Protein AF-A0A6P0IZ03-F1 (afdb_monomer_lite)

Radius of gyration: 14.72 Å; chains: 1; bounding box: 39×24×40 Å

Structure (mmCIF, N/CA/C/O backbone):
data_AF-A0A6P0IZ03-F1
#
_entry.id   AF-A0A6P0IZ03-F1
#
loop_
_atom_site.group_PDB
_atom_site.id
_atom_site.type_symbol
_atom_site.label_atom_id
_atom_site.label_alt_id
_atom_site.label_comp_id
_atom_site.label_asym_id
_atom_site.label_entity_id
_atom_site.label_seq_id
_atom_site.pdbx_PDB_ins_code
_atom_site.Cartn_x
_atom_site.Cartn_y
_atom_site.Cartn_z
_atom_site.occupancy
_atom_site.B_iso_or_equiv
_atom_site.auth_seq_id
_atom_site.auth_comp_id
_atom_site.auth_asym_id
_atom_site.auth_atom_id
_atom_site.pdbx_PDB_model_num
ATOM 1 N N . MET A 1 1 ? 12.833 -6.905 -19.269 1.00 42.34 1 MET A N 1
ATOM 2 C CA . MET A 1 1 ? 11.415 -6.517 -19.118 1.00 42.34 1 MET A CA 1
ATOM 3 C C . MET A 1 1 ? 10.763 -7.482 -18.146 1.00 42.34 1 MET A C 1
ATOM 5 O O . MET A 1 1 ? 10.505 -8.616 -18.518 1.00 42.34 1 MET A O 1
ATOM 9 N N . ALA A 1 2 ? 10.595 -7.060 -16.898 1.00 41.91 2 ALA A N 1
ATOM 10 C CA . ALA A 1 2 ? 9.866 -7.790 -15.863 1.00 41.91 2 ALA A CA 1
ATOM 11 C C . ALA A 1 2 ? 9.380 -6.748 -14.846 1.00 41.91 2 ALA A C 1
ATOM 13 O O . ALA A 1 2 ? 9.868 -6.689 -13.725 1.00 41.91 2 ALA A O 1
ATOM 14 N N . HIS A 1 3 ? 8.527 -5.826 -15.294 1.00 48.28 3 HIS A N 1
ATOM 15 C CA . HIS A 1 3 ? 7.893 -4.870 -14.394 1.00 48.28 3 HIS A CA 1
ATOM 16 C C . HIS A 1 3 ? 6.507 -5.395 -14.084 1.00 48.28 3 HIS A C 1
ATOM 18 O O . HIS A 1 3 ? 5.760 -5.796 -14.968 1.00 48.28 3 HIS A O 1
ATOM 24 N N . THR A 1 4 ? 6.259 -5.538 -12.797 1.00 53.75 4 THR A N 1
ATOM 25 C CA . THR A 1 4 ? 5.143 -6.283 -12.261 1.00 53.75 4 THR A CA 1
ATOM 26 C C . THR A 1 4 ? 3.903 -5.399 -12.248 1.00 53.75 4 THR A C 1
ATOM 28 O O . THR A 1 4 ? 3.915 -4.316 -11.664 1.00 53.75 4 THR A O 1
ATOM 31 N N . PHE A 1 5 ? 2.833 -5.905 -12.852 1.00 60.19 5 PHE A N 1
ATOM 32 C CA . PHE A 1 5 ? 1.564 -5.234 -13.136 1.00 60.19 5 PHE A CA 1
ATOM 33 C C . PHE A 1 5 ? 1.029 -4.290 -12.049 1.00 60.19 5 PHE A C 1
ATOM 35 O O . PHE A 1 5 ? 0.579 -3.191 -12.339 1.00 60.19 5 PHE A O 1
ATOM 42 N N . LEU A 1 6 ? 1.118 -4.658 -10.770 1.00 60.84 6 LEU A N 1
ATOM 43 C CA . LEU A 1 6 ? 0.544 -3.856 -9.683 1.00 60.84 6 LEU A CA 1
ATOM 44 C C . LEU A 1 6 ? 1.370 -2.617 -9.283 1.00 60.84 6 LEU A C 1
ATOM 46 O O . LEU A 1 6 ? 0.833 -1.729 -8.622 1.00 60.84 6 LEU A O 1
ATOM 50 N N . LEU A 1 7 ? 2.649 -2.547 -9.664 1.00 73.38 7 LEU A N 1
ATOM 51 C CA . LEU A 1 7 ? 3.443 -1.317 -9.590 1.00 73.38 7 LEU A CA 1
ATOM 52 C C . LEU A 1 7 ? 3.608 -0.677 -10.970 1.00 73.38 7 LEU A C 1
ATOM 54 O O . LEU A 1 7 ? 4.376 0.267 -11.092 1.00 73.38 7 LEU A O 1
ATOM 58 N N . GLU A 1 8 ? 2.928 -1.132 -12.022 1.00 79.69 8 GLU A N 1
ATOM 59 C CA . GLU A 1 8 ? 3.002 -0.443 -13.311 1.00 79.69 8 GLU A CA 1
ATOM 60 C C . GLU A 1 8 ? 2.392 0.957 -13.220 1.00 79.69 8 GLU A C 1
ATOM 62 O O . GLU A 1 8 ? 1.426 1.203 -12.487 1.00 79.69 8 GLU A O 1
ATOM 67 N N . ALA A 1 9 ? 2.975 1.882 -13.985 1.00 86.50 9 ALA A N 1
ATOM 68 C CA . ALA A 1 9 ? 2.437 3.225 -14.118 1.00 86.50 9 ALA A CA 1
ATOM 69 C C . ALA A 1 9 ? 0.986 3.150 -14.610 1.00 86.50 9 ALA A C 1
ATOM 71 O O . ALA A 1 9 ? 0.710 2.552 -15.649 1.00 86.50 9 ALA A O 1
ATOM 72 N N . GLY A 1 10 ? 0.061 3.774 -13.886 1.00 89.69 10 GLY A N 1
ATOM 73 C CA . GLY A 1 10 ? -1.349 3.720 -14.248 1.00 89.69 10 GLY A CA 1
ATOM 74 C C . GLY A 1 10 ? -2.299 3.962 -13.087 1.00 89.69 10 GLY A C 1
ATOM 75 O O . GLY A 1 10 ? -1.892 4.256 -11.962 1.00 89.69 10 GLY A O 1
ATOM 76 N N . CYS A 1 11 ? -3.588 3.836 -13.394 1.00 89.94 11 CYS A N 1
ATOM 77 C CA . CYS A 1 11 ? -4.685 3.989 -12.449 1.00 89.94 11 CYS A CA 1
ATOM 78 C C . CYS A 1 11 ? -5.415 2.659 -12.278 1.00 89.94 11 CYS A C 1
ATOM 80 O O . CYS A 1 11 ? -5.922 2.075 -13.234 1.00 89.94 11 CYS A O 1
ATOM 82 N N . TRP A 1 12 ? -5.537 2.231 -11.032 1.00 88.25 12 TRP A N 1
ATOM 83 C CA . TRP A 1 12 ? -6.075 0.941 -10.638 1.00 88.25 12 TRP A CA 1
ATOM 84 C C . TRP A 1 12 ? -7.300 1.136 -9.755 1.00 88.25 12 TRP A C 1
ATOM 86 O O . TRP A 1 12 ? -7.323 2.017 -8.895 1.00 88.25 12 TRP A O 1
ATOM 96 N N . ARG A 1 13 ? -8.323 0.296 -9.930 1.00 91.00 13 ARG A N 1
ATOM 97 C CA . ARG A 1 13 ? -9.512 0.279 -9.066 1.00 91.00 13 ARG A CA 1
ATOM 98 C C . ARG A 1 13 ? -9.332 -0.764 -7.968 1.00 91.00 13 ARG A C 1
ATOM 100 O O . ARG A 1 13 ? -8.942 -1.892 -8.240 1.00 91.00 13 ARG A O 1
ATOM 107 N N . LEU A 1 14 ? -9.666 -0.395 -6.736 1.00 89.31 14 LEU A N 1
ATOM 108 C CA . LEU A 1 14 ? -9.613 -1.269 -5.566 1.00 89.31 14 LEU A CA 1
ATOM 109 C C . LEU A 1 14 ? -11.031 -1.581 -5.084 1.00 89.31 14 LEU A C 1
ATOM 111 O O . LEU A 1 14 ? -11.886 -0.696 -4.982 1.00 89.31 14 LEU A O 1
ATOM 115 N N . ARG A 1 15 ? -11.287 -2.853 -4.779 1.00 89.88 15 ARG A N 1
ATOM 116 C CA . ARG A 1 15 ? -12.538 -3.334 -4.183 1.00 89.88 15 ARG A CA 1
ATOM 117 C C . ARG A 1 15 ? -12.211 -4.436 -3.190 1.00 89.88 15 ARG A C 1
ATOM 119 O O . ARG A 1 15 ? -11.424 -5.321 -3.509 1.00 89.88 15 ARG A O 1
ATOM 126 N N . GLY A 1 16 ? -12.842 -4.410 -2.026 1.00 88.81 16 GLY A N 1
ATOM 127 C CA . GLY A 1 16 ? -12.646 -5.453 -1.032 1.00 88.81 16 GLY A CA 1
ATOM 128 C C . GLY A 1 16 ? -13.437 -5.201 0.237 1.00 88.81 16 GLY A C 1
ATOM 129 O O . GLY A 1 16 ? -14.406 -4.440 0.244 1.00 88.81 16 GLY A O 1
ATOM 130 N N . ASN A 1 17 ? -12.988 -5.841 1.311 1.00 90.38 17 ASN A N 1
ATOM 131 C CA . ASN A 1 17 ? -13.521 -5.648 2.648 1.00 90.38 17 ASN A CA 1
ATOM 132 C C . ASN A 1 17 ? -12.383 -5.281 3.599 1.00 90.38 17 ASN A C 1
ATOM 134 O O . ASN A 1 17 ? -11.304 -5.866 3.547 1.00 90.38 17 ASN A O 1
ATOM 138 N N . TRP A 1 18 ? -12.650 -4.322 4.472 1.00 88.75 18 TRP A N 1
ATOM 139 C CA . TRP A 1 18 ? -11.831 -3.980 5.617 1.00 88.75 18 TRP A CA 1
ATOM 140 C C . TRP A 1 18 ? -12.253 -4.840 6.806 1.00 88.75 18 TRP A C 1
ATOM 142 O O . TRP A 1 18 ? -13.424 -4.829 7.189 1.00 88.75 18 TRP A O 1
ATOM 152 N N . LEU A 1 19 ? -11.310 -5.580 7.386 1.00 87.94 19 LEU A N 1
ATOM 153 C CA . LEU A 1 19 ? -11.559 -6.421 8.551 1.00 87.94 19 LEU A CA 1
ATOM 154 C C . LEU A 1 19 ? -11.239 -5.660 9.838 1.00 87.94 19 LEU A C 1
ATOM 156 O O . LEU A 1 19 ? -10.117 -5.210 10.061 1.00 87.94 19 LEU A O 1
ATOM 160 N N . GLU A 1 20 ? -12.239 -5.537 10.697 1.00 87.31 20 GLU A N 1
ATOM 161 C CA . GLU A 1 20 ? -12.110 -4.966 12.031 1.00 87.31 20 GLU A CA 1
ATOM 162 C C . GLU A 1 20 ? -11.560 -5.959 13.052 1.00 87.31 20 GLU A C 1
ATOM 164 O O . GLU A 1 20 ? -11.690 -7.174 12.908 1.00 87.31 20 GLU A O 1
ATOM 169 N N . ARG A 1 21 ? -11.038 -5.436 14.170 1.00 83.81 21 ARG A N 1
ATOM 170 C CA . ARG A 1 21 ? -10.555 -6.272 15.287 1.00 83.81 21 ARG A CA 1
ATOM 171 C C . ARG A 1 21 ? -11.642 -7.161 15.893 1.00 83.81 21 ARG A C 1
ATOM 173 O O . ARG A 1 21 ? -11.333 -8.225 16.409 1.00 83.81 21 ARG A O 1
ATOM 180 N N . ASN A 1 22 ? -12.898 -6.727 15.835 1.00 88.38 22 ASN A N 1
ATOM 181 C CA . ASN A 1 22 ? -14.053 -7.488 16.312 1.00 88.38 22 ASN A CA 1
ATOM 182 C C . ASN A 1 22 ? -14.607 -8.476 15.265 1.00 88.38 22 ASN A C 1
ATOM 184 O O . ASN A 1 22 ? -15.682 -9.030 15.468 1.00 88.38 22 ASN A O 1
ATOM 188 N N . GLY A 1 23 ? -13.920 -8.660 14.134 1.00 88.25 23 GLY A N 1
ATOM 189 C CA . GLY A 1 23 ? -14.347 -9.554 13.058 1.00 88.25 23 GLY A CA 1
ATOM 190 C C . GLY A 1 23 ? -15.362 -8.951 12.083 1.00 88.25 23 GLY A C 1
ATOM 191 O O . GLY A 1 23 ? -15.741 -9.614 11.120 1.00 88.25 23 GLY A O 1
ATOM 192 N N . LYS A 1 24 ? -15.802 -7.700 12.281 1.00 92.06 24 LYS A N 1
ATOM 193 C CA . LYS A 1 24 ? -16.717 -7.033 11.347 1.00 92.06 24 LYS A CA 1
ATOM 194 C C . LYS A 1 24 ? -16.013 -6.762 10.016 1.00 92.06 24 LYS A C 1
ATOM 196 O O . LYS A 1 24 ? -14.954 -6.140 9.977 1.00 92.06 24 LYS A O 1
ATOM 201 N N . LEU A 1 25 ? -16.642 -7.181 8.921 1.00 92.31 25 LEU A N 1
ATOM 202 C CA . LEU A 1 25 ? -16.235 -6.818 7.567 1.00 92.31 25 LEU A CA 1
ATOM 203 C C . LEU A 1 25 ? -16.966 -5.545 7.138 1.00 92.31 25 LEU A C 1
ATOM 205 O O . LEU A 1 25 ? -18.192 -5.471 7.212 1.00 92.31 25 LEU A O 1
ATOM 209 N N . ILE A 1 26 ? -16.211 -4.547 6.691 1.00 93.44 26 ILE A N 1
ATOM 210 C CA . ILE A 1 26 ? -16.734 -3.284 6.167 1.00 93.44 26 ILE A CA 1
ATOM 211 C C . ILE A 1 26 ? -16.369 -3.205 4.691 1.00 93.44 26 ILE A C 1
ATOM 213 O O . ILE A 1 26 ? -15.200 -3.326 4.333 1.00 93.44 26 ILE A O 1
ATOM 217 N N . VAL A 1 27 ? -17.354 -2.992 3.821 1.00 94.12 27 VAL A N 1
ATOM 218 C CA . VAL A 1 27 ? -17.091 -2.839 2.385 1.00 94.12 27 VAL A CA 1
ATOM 219 C C . VAL A 1 27 ? -16.183 -1.632 2.166 1.00 94.12 27 VAL A C 1
ATOM 221 O O . VAL A 1 27 ? -16.433 -0.553 2.697 1.00 94.12 27 VAL A O 1
ATOM 224 N N . VAL A 1 28 ? -15.150 -1.799 1.345 1.00 93.88 28 VAL A N 1
ATOM 225 C CA . VAL A 1 28 ? -14.246 -0.714 0.964 1.00 93.88 28 VAL A CA 1
ATOM 226 C C . VAL A 1 28 ? -14.097 -0.662 -0.551 1.00 93.88 28 VAL A C 1
ATOM 228 O O . VAL A 1 28 ? -13.974 -1.681 -1.241 1.00 93.88 28 VAL A O 1
ATOM 231 N N . ARG A 1 29 ? -14.133 0.555 -1.089 1.00 95.19 29 ARG A N 1
ATOM 232 C CA . ARG A 1 29 ? -13.850 0.847 -2.496 1.00 95.19 29 ARG A CA 1
ATOM 233 C C . ARG A 1 29 ? -12.706 1.833 -2.566 1.00 95.19 29 ARG A C 1
ATOM 235 O O . ARG A 1 29 ? -12.509 2.613 -1.647 1.00 95.19 29 ARG A O 1
ATOM 242 N N . GLY A 1 30 ? -11.967 1.839 -3.658 1.00 94.38 30 GLY A N 1
ATOM 243 C CA . GLY A 1 30 ? -10.885 2.791 -3.793 1.00 94.38 30 GLY A CA 1
ATOM 244 C C . GLY A 1 30 ? -10.257 2.804 -5.163 1.00 94.38 30 GLY A C 1
ATOM 245 O O . GLY A 1 30 ? -10.717 2.150 -6.102 1.00 94.38 30 GLY A O 1
ATOM 246 N N . GLY A 1 31 ? -9.169 3.544 -5.245 1.00 93.81 31 GLY A N 1
ATOM 247 C CA . GLY A 1 31 ? -8.288 3.532 -6.391 1.00 93.81 31 GLY A CA 1
ATOM 248 C C . GLY A 1 31 ? -6.863 3.811 -5.965 1.00 93.81 31 GLY A C 1
ATOM 249 O O . GLY A 1 31 ? -6.625 4.411 -4.913 1.00 93.81 31 GLY A O 1
ATOM 250 N N . THR A 1 32 ? -5.925 3.355 -6.780 1.00 92.88 32 THR A N 1
ATOM 251 C CA . THR A 1 32 ? -4.516 3.680 -6.620 1.00 92.88 32 THR A CA 1
ATOM 252 C C . THR A 1 32 ? -3.930 4.146 -7.942 1.00 92.88 32 THR A C 1
ATOM 254 O O . THR A 1 32 ? -4.228 3.579 -8.989 1.00 92.88 32 THR A O 1
ATOM 257 N N . MET A 1 33 ? -3.154 5.221 -7.901 1.00 94.00 33 MET A N 1
ATOM 258 C CA . MET A 1 33 ? -2.439 5.762 -9.048 1.00 94.00 33 MET A CA 1
ATOM 259 C C . MET A 1 33 ? -0.950 5.606 -8.795 1.00 94.00 33 MET A C 1
ATOM 261 O O . MET A 1 33 ? -0.472 6.036 -7.747 1.00 94.00 33 MET A O 1
ATOM 265 N N . VAL A 1 34 ? -0.234 5.018 -9.744 1.00 92.69 34 VAL A N 1
ATOM 266 C CA . VAL A 1 34 ? 1.209 4.794 -9.661 1.00 92.69 34 VAL A CA 1
ATOM 267 C C . VAL A 1 34 ? 1.892 5.579 -10.771 1.00 92.69 34 VAL A C 1
ATOM 269 O O . VAL A 1 34 ? 1.464 5.537 -11.925 1.00 92.69 34 VAL A O 1
ATOM 272 N N . THR A 1 35 ? 2.959 6.294 -10.431 1.00 93.25 35 THR A N 1
ATOM 273 C CA . THR A 1 35 ? 3.830 6.962 -11.404 1.00 93.25 35 THR A CA 1
ATOM 274 C C . THR A 1 35 ? 5.283 6.634 -11.100 1.00 93.25 35 THR A C 1
ATOM 276 O O . THR A 1 35 ? 5.654 6.483 -9.938 1.00 93.25 35 THR A O 1
ATOM 279 N N . TRP A 1 36 ? 6.103 6.532 -12.141 1.00 92.06 36 TRP A N 1
ATOM 280 C CA . TRP A 1 36 ? 7.535 6.277 -12.010 1.00 92.06 36 TRP A CA 1
ATOM 281 C C . TRP A 1 36 ? 8.338 7.520 -12.350 1.00 92.06 36 TRP A C 1
ATOM 283 O O . TRP A 1 36 ? 7.992 8.274 -13.261 1.00 92.06 36 TRP A O 1
ATOM 293 N N . SER A 1 37 ? 9.439 7.700 -11.636 1.00 87.75 37 SER A N 1
ATOM 294 C CA . SER A 1 37 ? 10.493 8.641 -11.984 1.00 87.75 37 SER A CA 1
ATOM 295 C C . SER A 1 37 ? 11.781 7.875 -12.311 1.00 87.75 37 SER A C 1
ATOM 297 O O . SER A 1 37 ? 11.781 6.652 -12.478 1.00 87.75 37 SER A O 1
ATOM 299 N N . ARG A 1 38 ? 12.889 8.596 -12.507 1.00 83.00 38 ARG A N 1
ATOM 300 C CA . ARG A 1 38 ? 14.178 7.976 -12.844 1.00 83.00 38 ARG A CA 1
ATOM 301 C C . ARG A 1 38 ? 14.684 7.119 -11.673 1.00 83.00 38 ARG A C 1
ATOM 303 O O . ARG A 1 38 ? 14.282 7.316 -10.533 1.00 83.00 38 ARG A O 1
ATOM 310 N N . GLU A 1 39 ? 15.591 6.187 -11.966 1.00 85.25 39 GLU A N 1
ATOM 311 C CA . GLU A 1 39 ? 16.321 5.402 -10.950 1.00 85.25 39 GLU A CA 1
ATOM 312 C C . GLU A 1 39 ? 15.449 4.489 -10.062 1.00 85.25 39 GLU A C 1
ATOM 314 O O . GLU A 1 39 ? 15.732 4.306 -8.877 1.00 85.25 39 GLU A O 1
ATOM 319 N N . ASN A 1 40 ? 14.410 3.877 -10.641 1.00 87.75 40 ASN A N 1
ATOM 320 C CA . ASN A 1 40 ? 13.509 2.927 -9.969 1.00 87.75 40 ASN A CA 1
ATOM 321 C C . ASN A 1 40 ? 12.700 3.521 -8.802 1.00 87.75 40 ASN A C 1
ATOM 323 O O . ASN A 1 40 ? 12.211 2.786 -7.942 1.00 87.75 40 ASN A O 1
ATOM 327 N N . TRP A 1 41 ? 12.531 4.841 -8.775 1.00 92.44 41 TRP A N 1
ATOM 328 C CA . TRP A 1 41 ? 11.627 5.505 -7.847 1.00 92.44 41 TRP A CA 1
ATOM 329 C C . TRP A 1 41 ? 10.200 5.525 -8.390 1.00 92.44 41 TRP A C 1
ATOM 331 O O . TRP A 1 41 ? 9.969 5.771 -9.576 1.00 92.44 41 TRP A O 1
ATOM 341 N N . PHE A 1 42 ? 9.234 5.319 -7.503 1.00 92.81 42 PHE A N 1
ATOM 342 C CA . PHE A 1 42 ? 7.817 5.437 -7.807 1.00 92.81 42 PHE A CA 1
ATOM 343 C C . PHE A 1 42 ? 7.095 6.257 -6.743 1.00 92.81 42 PHE A C 1
ATOM 345 O O . PHE A 1 42 ? 7.433 6.234 -5.557 1.00 92.81 42 PHE A O 1
ATOM 352 N N . THR A 1 43 ? 6.054 6.964 -7.168 1.00 94.94 43 THR A N 1
ATOM 353 C CA . THR A 1 43 ? 5.034 7.477 -6.259 1.00 94.94 43 THR A CA 1
ATOM 354 C C . THR A 1 43 ? 3.758 6.683 -6.456 1.00 94.94 43 THR A C 1
ATOM 356 O O . THR A 1 43 ? 3.407 6.303 -7.574 1.00 94.94 43 THR A O 1
ATOM 359 N N . MET A 1 44 ? 3.063 6.417 -5.358 1.00 93.56 44 MET A N 1
ATOM 360 C CA . MET A 1 44 ? 1.756 5.778 -5.392 1.00 93.56 44 MET A CA 1
ATOM 361 C C . MET A 1 44 ? 0.796 6.600 -4.542 1.00 93.56 44 MET A C 1
ATOM 363 O O . MET A 1 44 ? 1.112 6.963 -3.415 1.00 93.56 44 MET A O 1
ATOM 367 N N . VAL A 1 45 ? -0.385 6.908 -5.062 1.00 95.75 45 VAL A N 1
ATOM 368 C CA . VAL A 1 45 ? -1.433 7.619 -4.325 1.00 95.75 45 VAL A CA 1
ATOM 369 C C . VAL A 1 45 ? -2.646 6.718 -4.258 1.00 95.75 45 VAL A C 1
ATOM 371 O O . VAL A 1 45 ? -3.220 6.375 -5.285 1.00 95.75 45 VAL A O 1
ATOM 374 N N . THR A 1 46 ? -3.033 6.321 -3.050 1.00 94.44 46 THR A N 1
ATOM 375 C CA . THR A 1 46 ? -4.186 5.448 -2.817 1.00 94.44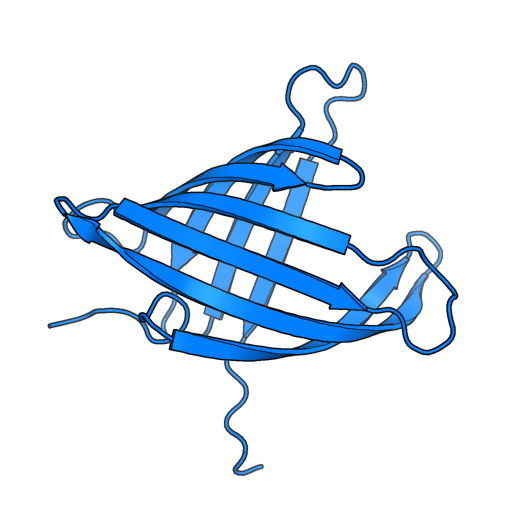 46 THR A CA 1
ATOM 376 C C . THR A 1 46 ? -5.258 6.200 -2.046 1.00 94.44 46 THR A C 1
ATOM 378 O O . THR A 1 46 ? -4.961 6.875 -1.060 1.00 94.44 46 THR A O 1
ATOM 381 N N . ARG A 1 47 ? -6.512 6.053 -2.471 1.00 96.62 47 ARG A N 1
ATOM 382 C CA . ARG A 1 47 ? -7.681 6.516 -1.722 1.00 96.62 47 ARG A CA 1
ATOM 383 C C . ARG A 1 47 ? -8.643 5.359 -1.512 1.00 96.62 47 ARG A C 1
ATOM 385 O O . ARG A 1 47 ? -9.013 4.691 -2.476 1.00 96.62 47 ARG A O 1
ATOM 392 N N . LEU A 1 48 ? -9.055 5.157 -0.268 1.00 94.88 48 LEU A N 1
ATOM 393 C CA . LEU A 1 48 ? -10.064 4.192 0.147 1.00 94.88 48 LEU A CA 1
ATOM 394 C C . LEU A 1 48 ? -11.268 4.943 0.716 1.00 94.88 48 LEU A C 1
ATOM 396 O O . LEU A 1 48 ? -11.111 5.887 1.485 1.00 94.88 48 LEU A O 1
ATOM 400 N N . VAL A 1 49 ? -12.455 4.507 0.324 1.00 96.31 49 VAL A N 1
ATOM 401 C CA . VAL A 1 49 ? -13.747 5.095 0.663 1.00 96.31 49 VAL A CA 1
ATOM 402 C C . VAL A 1 49 ? -14.631 4.008 1.255 1.00 96.31 49 VAL A C 1
ATOM 404 O O . VAL A 1 49 ? -14.742 2.909 0.695 1.00 96.31 49 VAL A O 1
ATOM 407 N N . PHE A 1 50 ? -15.285 4.338 2.364 1.00 95.31 50 PHE A N 1
ATOM 408 C CA . PHE A 1 50 ? -16.230 3.466 3.055 1.00 95.31 50 PHE A CA 1
ATOM 409 C C . PHE A 1 50 ? -17.655 3.925 2.721 1.00 95.31 50 PHE A C 1
ATOM 411 O O . PHE A 1 50 ? -18.132 4.917 3.273 1.00 95.31 50 PHE A O 1
ATOM 418 N N . PRO A 1 51 ? -18.338 3.266 1.767 1.00 91.62 51 PRO A N 1
ATOM 419 C CA . PRO A 1 51 ? -19.550 3.800 1.152 1.00 91.62 51 PRO A CA 1
ATOM 420 C C . PRO A 1 51 ? -20.710 3.982 2.134 1.00 91.62 51 PRO A C 1
ATOM 422 O O . PRO A 1 51 ? -21.491 4.913 1.949 1.00 91.62 51 PRO A O 1
ATOM 425 N N . ASN A 1 52 ? -20.808 3.163 3.188 1.00 92.75 52 ASN A N 1
ATOM 426 C CA . ASN A 1 52 ? -21.859 3.324 4.198 1.00 92.75 52 ASN A CA 1
ATOM 427 C C . ASN A 1 52 ? -21.397 4.173 5.394 1.00 92.75 52 ASN A C 1
ATOM 429 O O . ASN A 1 52 ? -22.069 4.207 6.423 1.00 92.75 52 ASN A O 1
ATOM 433 N N . ARG A 1 53 ? -20.277 4.898 5.238 1.00 89.88 53 ARG A N 1
ATOM 434 C CA . ARG A 1 53 ? -19.720 5.850 6.210 1.00 89.88 53 ARG A CA 1
ATOM 435 C C . ARG A 1 53 ? -19.461 5.238 7.585 1.00 89.88 53 ARG A C 1
ATOM 437 O O . ARG A 1 53 ? -19.478 5.941 8.590 1.00 89.88 53 ARG A O 1
ATOM 444 N N . GLU A 1 54 ? -19.186 3.936 7.641 1.00 92.44 54 GLU A N 1
ATOM 445 C CA . GLU A 1 54 ? -18.820 3.271 8.893 1.00 92.44 54 GLU A CA 1
ATOM 446 C C . GLU A 1 54 ? -17.447 3.722 9.411 1.00 92.44 54 GLU A C 1
ATOM 448 O O . GLU A 1 54 ? -17.131 3.497 10.578 1.00 92.44 54 GLU A O 1
ATOM 453 N N . ARG A 1 55 ? -16.627 4.317 8.536 1.00 91.75 55 ARG A N 1
ATOM 454 C CA . ARG A 1 55 ? -15.275 4.810 8.800 1.00 91.75 55 ARG A CA 1
ATOM 455 C C . ARG A 1 55 ? -14.983 6.052 7.966 1.00 91.75 55 ARG A C 1
ATOM 457 O O . ARG A 1 55 ? -15.599 6.268 6.924 1.00 91.75 55 ARG A O 1
ATOM 464 N N . GLU A 1 56 ? -14.005 6.828 8.419 1.00 93.19 56 GLU A N 1
ATOM 465 C CA . GLU A 1 56 ? -13.414 7.900 7.622 1.00 93.19 56 GLU A CA 1
ATOM 466 C C . GLU A 1 56 ? -12.665 7.337 6.411 1.00 93.19 56 GLU A C 1
ATOM 468 O O . GLU A 1 56 ? -12.026 6.283 6.490 1.00 93.19 56 GLU A O 1
ATOM 473 N N . ASP A 1 57 ? -12.720 8.068 5.299 1.00 95.12 57 ASP A N 1
ATOM 474 C CA . ASP A 1 57 ? -11.913 7.781 4.119 1.00 95.12 57 ASP A CA 1
ATOM 475 C C . ASP A 1 57 ? -10.419 7.761 4.471 1.00 95.12 57 ASP A C 1
ATOM 477 O O . ASP A 1 57 ? -9.911 8.573 5.250 1.00 95.12 57 ASP A O 1
ATOM 481 N N . ILE A 1 58 ? -9.682 6.859 3.829 1.00 95.25 58 ILE A N 1
ATOM 482 C CA . ILE A 1 58 ? -8.236 6.751 4.005 1.00 95.25 58 ILE A CA 1
ATOM 483 C C . ILE A 1 58 ? -7.548 7.269 2.750 1.00 95.25 58 ILE A C 1
ATOM 485 O O . ILE A 1 58 ? -7.845 6.832 1.638 1.00 95.25 58 ILE A O 1
ATOM 489 N N . SER A 1 59 ? -6.591 8.175 2.929 1.00 96.44 59 SER A N 1
ATOM 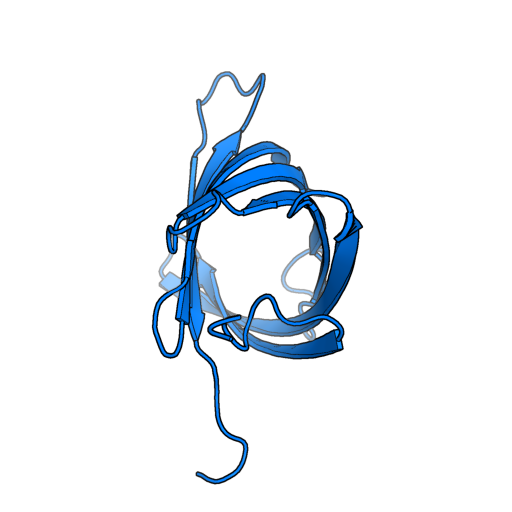490 C CA . SER A 1 59 ? -5.690 8.612 1.866 1.00 96.44 59 SER A CA 1
ATOM 491 C C . SER A 1 59 ? -4.252 8.265 2.217 1.00 96.44 59 SER A C 1
ATOM 493 O O . SER A 1 59 ? -3.798 8.512 3.338 1.00 96.44 59 SER A O 1
ATOM 495 N N . CYS A 1 60 ? -3.533 7.742 1.233 1.00 95.50 60 CYS A N 1
ATOM 496 C CA . CYS A 1 60 ? -2.165 7.278 1.362 1.00 95.50 60 CYS A CA 1
ATOM 497 C C . CYS A 1 60 ? -1.321 7.848 0.220 1.00 95.50 60 CYS A C 1
ATOM 499 O O . CYS A 1 60 ? -1.688 7.698 -0.946 1.00 95.50 60 CYS A O 1
ATOM 501 N N . GLN A 1 61 ? -0.190 8.466 0.549 1.00 96.81 61 GLN A N 1
ATOM 502 C CA . GLN A 1 61 ? 0.788 8.957 -0.422 1.00 96.81 61 GLN A CA 1
ATOM 503 C C . GLN A 1 61 ? 2.135 8.297 -0.158 1.00 96.81 61 GLN A C 1
ATOM 505 O O . GLN A 1 61 ? 2.746 8.516 0.885 1.00 96.81 61 GLN A O 1
ATOM 510 N N . TYR A 1 62 ? 2.564 7.473 -1.099 1.00 95.00 62 TYR A N 1
ATOM 511 C CA . TYR A 1 62 ? 3.778 6.683 -1.027 1.00 95.00 62 TYR A CA 1
ATOM 512 C C . TYR A 1 62 ? 4.859 7.330 -1.886 1.00 95.00 62 TYR A C 1
ATOM 514 O O . TYR A 1 62 ? 4.591 7.753 -3.014 1.00 95.00 62 TYR A O 1
ATOM 522 N N . LEU A 1 63 ? 6.085 7.303 -1.382 1.00 95.75 63 LEU A N 1
ATOM 523 C CA . LEU A 1 63 ? 7.301 7.437 -2.167 1.00 95.75 63 LEU A CA 1
ATOM 524 C C . LEU A 1 63 ? 8.131 6.182 -1.914 1.00 95.75 63 LEU A C 1
ATOM 526 O O . LEU A 1 63 ? 8.534 5.926 -0.780 1.00 95.75 63 LEU A O 1
ATOM 530 N N . GLY A 1 64 ? 8.340 5.386 -2.955 1.00 94.19 64 GLY A N 1
ATOM 531 C CA . GLY A 1 64 ? 9.047 4.121 -2.856 1.00 94.19 64 GLY A CA 1
ATOM 532 C C . GLY A 1 64 ? 10.129 3.968 -3.906 1.00 94.19 64 GLY A C 1
ATOM 533 O O . GLY A 1 64 ? 10.161 4.685 -4.906 1.00 94.19 64 GLY A O 1
ATOM 534 N N . ARG A 1 65 ? 11.02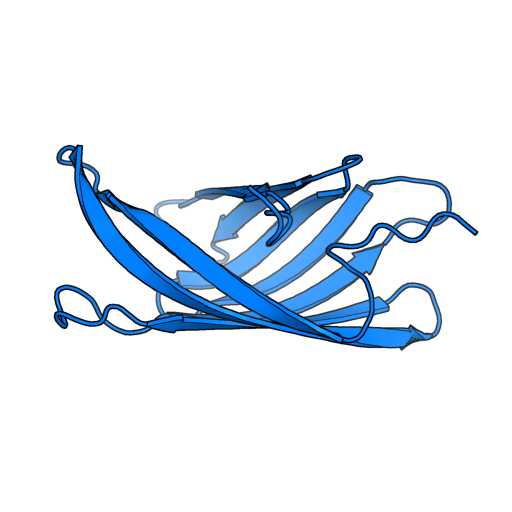0 3.015 -3.661 1.00 92.81 65 ARG A N 1
ATOM 535 C CA . ARG A 1 65 ? 12.104 2.648 -4.564 1.00 92.81 65 ARG A CA 1
ATOM 536 C C . ARG A 1 65 ? 12.140 1.138 -4.716 1.00 92.81 65 ARG A C 1
ATOM 538 O O . ARG A 1 65 ? 12.182 0.425 -3.715 1.00 92.81 65 ARG A O 1
ATOM 545 N N . LEU A 1 66 ? 12.102 0.674 -5.960 1.00 90.44 66 LEU A N 1
ATOM 546 C CA . LEU A 1 66 ? 12.278 -0.732 -6.306 1.00 90.44 66 LEU A CA 1
ATOM 547 C C . LEU A 1 66 ? 13.775 -1.042 -6.411 1.00 90.44 66 LEU A C 1
ATOM 549 O O . LEU A 1 66 ? 14.513 -0.335 -7.105 1.00 90.44 66 LEU A O 1
ATOM 553 N N . ASP A 1 67 ? 14.218 -2.094 -5.731 1.00 85.81 67 ASP A N 1
ATOM 554 C CA . ASP A 1 67 ? 15.616 -2.509 -5.760 1.00 85.81 67 ASP A CA 1
ATOM 555 C C . ASP A 1 67 ? 15.945 -3.148 -7.120 1.00 85.81 67 ASP A C 1
ATOM 557 O O . ASP A 1 67 ? 15.201 -3.971 -7.658 1.00 85.81 67 ASP A O 1
ATOM 561 N N . THR A 1 68 ? 17.053 -2.726 -7.732 1.00 72.62 68 THR A N 1
ATOM 562 C CA . THR A 1 68 ? 17.424 -3.156 -9.086 1.00 72.62 68 THR A CA 1
ATOM 563 C C . THR A 1 68 ? 17.717 -4.656 -9.111 1.00 72.62 68 THR A C 1
ATOM 565 O O . THR A 1 68 ? 18.697 -5.100 -8.523 1.00 72.62 68 THR A O 1
ATOM 568 N N . GLY A 1 69 ? 16.912 -5.422 -9.850 1.00 68.25 69 GLY A N 1
ATOM 569 C CA . GLY A 1 69 ? 17.082 -6.874 -9.995 1.00 68.25 69 GLY A CA 1
ATOM 570 C C . GLY A 1 69 ? 16.277 -7.713 -9.001 1.00 68.25 69 GLY A C 1
ATOM 571 O O . GLY A 1 69 ? 16.220 -8.927 -9.173 1.00 68.25 69 GLY A O 1
ATOM 572 N N . ASP A 1 70 ? 15.602 -7.077 -8.040 1.00 71.38 70 ASP A N 1
ATOM 573 C CA . ASP A 1 70 ? 14.781 -7.743 -7.033 1.00 71.38 70 ASP A CA 1
ATOM 574 C C . ASP A 1 70 ? 13.283 -7.454 -7.213 1.00 71.38 70 ASP A C 1
ATOM 576 O O . ASP A 1 70 ? 12.855 -6.485 -7.837 1.00 71.38 70 ASP A O 1
ATOM 580 N N . GLN A 1 71 ? 12.455 -8.310 -6.611 1.00 85.62 71 GLN A N 1
ATOM 581 C CA . GLN A 1 71 ? 11.015 -8.083 -6.437 1.00 85.62 71 GLN A CA 1
ATOM 582 C C . GLN A 1 71 ? 10.710 -7.268 -5.175 1.00 85.62 71 GLN A C 1
ATOM 584 O O . GLN A 1 71 ? 9.558 -7.195 -4.757 1.00 85.62 71 GLN A O 1
ATOM 589 N N . LYS A 1 72 ? 11.725 -6.695 -4.529 1.00 90.75 72 LYS A N 1
ATOM 590 C CA . LYS A 1 72 ? 11.598 -5.991 -3.257 1.00 90.75 72 LYS A CA 1
ATOM 591 C C . LYS A 1 72 ? 11.653 -4.483 -3.473 1.00 90.75 72 LYS A C 1
ATOM 593 O O . LYS A 1 72 ? 12.417 -3.987 -4.295 1.00 90.75 72 LYS A O 1
ATOM 598 N N . TYR A 1 73 ? 10.840 -3.755 -2.724 1.00 92.12 73 TYR A N 1
ATOM 599 C CA . TYR A 1 73 ? 10.890 -2.303 -2.667 1.00 92.12 73 TYR A CA 1
ATOM 600 C C . TYR A 1 73 ? 10.797 -1.814 -1.226 1.00 92.12 73 TYR A C 1
ATOM 602 O O . TYR A 1 73 ? 10.222 -2.472 -0.356 1.00 92.12 73 TYR A O 1
ATOM 610 N N . THR A 1 74 ? 11.327 -0.623 -0.983 1.00 94.62 74 THR A N 1
ATOM 611 C CA . THR A 1 74 ? 11.146 0.117 0.272 1.00 94.62 74 THR A CA 1
ATOM 612 C C . THR A 1 74 ? 10.329 1.369 0.007 1.00 94.62 74 THR A C 1
ATOM 614 O O . THR A 1 74 ? 10.282 1.860 -1.124 1.00 94.62 74 THR A O 1
ATOM 617 N N . PHE A 1 75 ? 9.629 1.872 1.020 1.00 95.12 75 PHE A N 1
ATOM 618 C CA . PHE A 1 75 ? 8.824 3.076 0.873 1.00 95.12 75 PHE A CA 1
ATOM 619 C C . PHE A 1 75 ? 8.663 3.850 2.175 1.00 95.12 75 PHE A C 1
ATOM 621 O O . PHE A 1 75 ? 8.656 3.295 3.274 1.00 95.12 75 PHE A O 1
ATOM 628 N N . VAL A 1 76 ? 8.436 5.148 2.008 1.00 96.69 76 VAL A N 1
ATOM 629 C CA . VAL A 1 76 ? 7.850 6.022 3.020 1.00 96.69 76 VAL A CA 1
ATOM 630 C C . VAL A 1 76 ? 6.418 6.345 2.605 1.00 96.69 76 VAL A C 1
ATOM 632 O O . VAL A 1 76 ? 6.123 6.510 1.419 1.00 96.69 76 VAL A O 1
ATOM 635 N N . LEU A 1 77 ? 5.506 6.408 3.569 1.00 95.00 77 LEU A N 1
ATOM 636 C CA . LEU A 1 77 ? 4.086 6.640 3.331 1.00 95.00 77 LEU A CA 1
ATOM 637 C C . LEU A 1 77 ? 3.551 7.698 4.302 1.00 95.00 77 LEU A C 1
ATOM 639 O O . LEU A 1 77 ? 3.675 7.573 5.518 1.00 95.00 77 LEU A O 1
ATOM 643 N N . GLN A 1 78 ? 2.885 8.715 3.760 1.00 96.56 78 GLN A N 1
ATOM 644 C CA . GLN A 1 78 ? 1.994 9.584 4.520 1.00 96.56 78 GLN A CA 1
ATOM 645 C C . GLN A 1 78 ? 0.577 8.996 4.501 1.00 96.56 78 GLN A C 1
ATOM 647 O O . GLN A 1 78 ? -0.083 8.960 3.460 1.00 96.56 78 GLN A O 1
ATOM 652 N N . HIS A 1 79 ? 0.104 8.540 5.656 1.00 94.88 79 HIS A N 1
ATOM 653 C CA . HIS A 1 79 ? -1.211 7.941 5.862 1.00 94.88 79 HIS A CA 1
ATOM 654 C C . HIS A 1 79 ? -2.118 8.914 6.628 1.00 94.88 79 HIS A C 1
ATOM 656 O O . HIS A 1 79 ? -1.712 9.436 7.664 1.00 94.88 79 HIS A O 1
ATOM 662 N N . SER A 1 80 ? -3.363 9.129 6.183 1.00 94.88 80 SER A N 1
ATOM 663 C CA . SER A 1 80 ? -4.282 10.090 6.831 1.00 94.88 80 SER A CA 1
ATOM 664 C C . SER A 1 80 ? -4.524 9.795 8.315 1.00 94.88 80 SER A C 1
ATOM 666 O O . SER A 1 80 ? -4.452 10.698 9.136 1.00 94.88 80 SER A O 1
ATOM 668 N N . LEU A 1 81 ? -4.760 8.525 8.662 1.00 91.38 81 LEU A N 1
ATOM 669 C CA . LEU A 1 81 ? -5.016 8.102 10.048 1.00 91.38 81 LEU A CA 1
ATOM 670 C C . LEU A 1 81 ? -3.762 7.816 10.893 1.00 91.38 81 LEU A C 1
ATOM 672 O O . LEU A 1 81 ? -3.778 8.021 12.103 1.00 91.38 81 LEU A O 1
ATOM 676 N N . LEU A 1 82 ? -2.699 7.270 10.292 1.00 91.31 82 LEU A N 1
ATOM 677 C CA . LEU A 1 82 ? -1.515 6.808 11.029 1.00 91.31 82 LEU A CA 1
ATOM 678 C C . LEU A 1 82 ? -0.369 7.827 11.026 1.00 91.31 82 LEU A C 1
ATOM 680 O O . LEU A 1 82 ? 0.576 7.670 11.788 1.00 91.31 82 LEU A O 1
ATOM 684 N N . GLY A 1 83 ? -0.436 8.871 10.199 1.00 93.38 83 GLY A N 1
ATOM 685 C CA . GLY A 1 83 ? 0.666 9.808 10.016 1.00 93.38 83 GLY A CA 1
ATOM 686 C C . GLY A 1 83 ? 1.766 9.223 9.130 1.00 93.38 83 GLY A C 1
ATOM 687 O O . GLY A 1 83 ? 1.481 8.602 8.106 1.00 93.38 83 GLY A O 1
ATOM 688 N N . ARG A 1 84 ? 3.030 9.456 9.494 1.00 95.25 84 ARG A N 1
ATOM 689 C CA . ARG A 1 84 ? 4.181 8.953 8.733 1.00 95.25 84 ARG A CA 1
ATOM 690 C C . ARG A 1 84 ? 4.439 7.495 9.068 1.00 95.25 84 ARG A C 1
ATOM 692 O O . ARG A 1 84 ? 4.523 7.128 10.237 1.00 95.25 84 ARG A O 1
ATOM 699 N N . VAL A 1 85 ? 4.616 6.680 8.044 1.00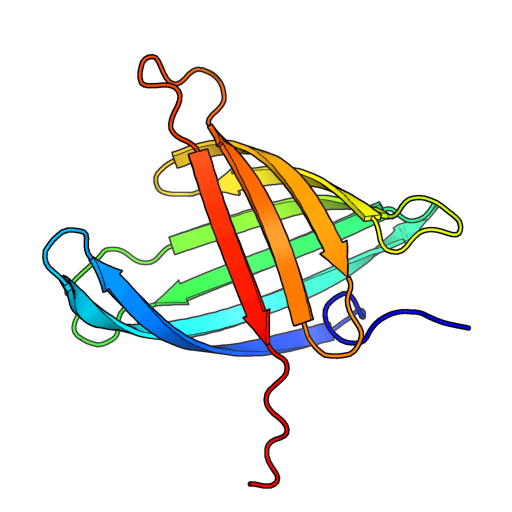 95.06 85 VAL A N 1
ATOM 700 C CA . VAL A 1 85 ? 4.986 5.277 8.191 1.00 95.06 85 VAL A CA 1
ATOM 701 C C . VAL A 1 85 ? 6.109 4.943 7.219 1.00 95.06 85 VAL A C 1
ATOM 703 O O . VAL A 1 85 ? 6.236 5.558 6.159 1.00 95.06 85 VAL A O 1
ATOM 706 N N . GLU A 1 86 ? 6.905 3.949 7.575 1.00 96.25 86 GLU A N 1
ATOM 707 C CA . GLU A 1 86 ? 7.913 3.358 6.700 1.00 96.25 86 GLU A CA 1
ATOM 708 C C . GLU A 1 86 ? 7.589 1.894 6.497 1.00 96.25 86 GLU A C 1
ATOM 710 O O . GLU A 1 86 ? 6.935 1.268 7.334 1.00 96.25 86 GLU A O 1
ATOM 715 N N . GLY A 1 87 ? 8.035 1.341 5.383 1.00 95.38 87 GLY A N 1
ATOM 716 C CA . GLY A 1 87 ? 7.776 -0.048 5.106 1.00 95.38 87 GLY A CA 1
ATOM 717 C C . GLY A 1 87 ? 8.573 -0.592 3.948 1.00 95.38 87 GLY A C 1
ATOM 718 O O . GLY A 1 87 ? 9.372 0.080 3.294 1.00 95.38 87 GLY A O 1
ATOM 719 N N . GLU A 1 88 ? 8.309 -1.859 3.707 1.00 95.31 88 GLU A N 1
ATOM 720 C CA . GLU A 1 88 ? 8.856 -2.601 2.593 1.00 95.31 88 GLU A CA 1
ATOM 721 C C . GLU A 1 88 ? 7.777 -3.497 2.007 1.00 95.31 88 GLU A C 1
ATOM 723 O O . GLU A 1 88 ? 6.816 -3.891 2.680 1.00 95.31 88 GLU A O 1
ATOM 728 N N . GLY A 1 89 ? 7.937 -3.802 0.731 1.00 93.06 89 GLY A N 1
ATOM 729 C CA . GLY A 1 89 ? 7.042 -4.692 0.036 1.00 93.06 89 GLY A CA 1
ATOM 730 C C . GLY A 1 89 ? 7.755 -5.576 -0.961 1.00 93.06 89 GLY A C 1
ATOM 731 O O . GLY A 1 89 ? 8.911 -5.367 -1.327 1.00 93.06 89 GLY A O 1
ATOM 732 N N . TRP A 1 90 ? 7.016 -6.593 -1.371 1.00 91.88 90 TRP A N 1
ATOM 733 C CA . TRP A 1 90 ? 7.415 -7.603 -2.322 1.00 91.88 90 TRP A CA 1
ATOM 734 C C . TRP A 1 90 ? 6.362 -7.688 -3.406 1.00 91.88 90 TRP A C 1
ATOM 736 O O . TRP A 1 90 ? 5.156 -7.711 -3.142 1.00 91.88 90 TRP A O 1
ATOM 746 N N . VAL A 1 91 ? 6.841 -7.749 -4.634 1.00 87.12 91 VAL A N 1
ATOM 747 C CA . VAL A 1 91 ? 6.023 -7.793 -5.825 1.00 87.12 91 VAL A CA 1
ATOM 748 C C . VAL A 1 91 ? 6.031 -9.222 -6.348 1.00 87.12 91 VAL A C 1
ATOM 750 O O . VAL A 1 91 ? 6.961 -9.650 -7.024 1.00 87.12 91 VAL A O 1
ATOM 753 N N . ALA A 1 92 ? 4.998 -9.979 -5.994 1.00 84.69 92 ALA A N 1
ATOM 754 C CA . ALA A 1 92 ? 4.792 -11.327 -6.499 1.00 84.69 92 ALA A CA 1
ATOM 755 C C . ALA A 1 92 ? 4.110 -11.294 -7.877 1.00 84.69 92 ALA A C 1
ATOM 757 O O . ALA A 1 92 ? 3.705 -10.242 -8.371 1.00 84.69 92 ALA A O 1
ATOM 758 N N . ARG A 1 93 ? 3.932 -12.474 -8.482 1.00 80.50 93 ARG A N 1
ATOM 759 C CA . ARG A 1 93 ? 3.355 -12.624 -9.828 1.00 80.50 93 ARG A CA 1
ATOM 760 C C . ARG A 1 93 ? 1.987 -11.949 -9.993 1.00 80.50 93 ARG A C 1
ATOM 762 O O . ARG A 1 93 ? 1.749 -11.328 -11.019 1.00 80.50 93 ARG A O 1
ATOM 769 N N . GLU A 1 94 ? 1.109 -12.080 -9.000 1.00 83.00 94 GLU A N 1
ATOM 770 C CA . GLU A 1 94 ? -0.289 -11.610 -9.060 1.00 83.00 94 GLU A CA 1
ATOM 771 C C . GLU A 1 94 ? -0.678 -10.779 -7.831 1.00 83.00 94 GLU A C 1
ATOM 773 O O . GLU A 1 94 ? -1.849 -10.455 -7.619 1.00 83.00 94 GLU A O 1
ATOM 778 N N . SER A 1 95 ? 0.294 -10.450 -6.979 1.00 85.19 95 SER A N 1
ATOM 779 C CA . SER A 1 95 ? 0.027 -9.746 -5.732 1.00 85.19 95 SER A CA 1
ATOM 780 C C . SER A 1 95 ? 1.180 -8.859 -5.302 1.00 85.19 95 SER A C 1
ATOM 782 O O . SER A 1 95 ? 2.343 -9.192 -5.510 1.00 85.19 95 SER A O 1
ATOM 784 N N . ILE A 1 96 ? 0.852 -7.784 -4.600 1.00 88.75 96 ILE A N 1
ATOM 785 C CA . ILE A 1 96 ? 1.806 -7.033 -3.792 1.00 88.75 96 ILE A CA 1
ATOM 786 C C . ILE A 1 96 ? 1.563 -7.377 -2.338 1.00 88.75 96 ILE A C 1
ATOM 788 O O . ILE A 1 96 ? 0.435 -7.280 -1.854 1.00 88.75 96 ILE A O 1
ATOM 792 N N . VAL A 1 97 ? 2.634 -7.733 -1.645 1.00 90.56 97 VAL A N 1
ATOM 793 C CA . VAL A 1 97 ? 2.647 -7.916 -0.199 1.00 90.56 97 VAL A CA 1
ATOM 794 C C . VAL A 1 97 ? 3.462 -6.785 0.396 1.00 90.56 97 VAL A C 1
ATOM 796 O O . VAL A 1 97 ? 4.578 -6.546 -0.049 1.00 90.56 97 VAL A O 1
ATOM 799 N N . GLN A 1 98 ? 2.944 -6.098 1.405 1.00 92.75 98 GLN A N 1
ATOM 800 C CA . GLN A 1 98 ? 3.688 -5.045 2.083 1.00 92.75 98 GLN A CA 1
ATOM 801 C C . GLN A 1 98 ? 3.479 -5.077 3.584 1.00 92.75 98 GLN A C 1
ATOM 803 O O . GLN A 1 98 ? 2.409 -5.429 4.081 1.00 92.75 98 GLN A O 1
ATOM 808 N N . ARG A 1 99 ? 4.517 -4.665 4.302 1.00 94.69 99 ARG A N 1
ATOM 809 C CA . ARG A 1 99 ? 4.479 -4.432 5.740 1.00 94.69 99 ARG A CA 1
ATOM 810 C C . ARG A 1 99 ? 4.989 -3.036 6.044 1.00 94.69 99 ARG A C 1
ATOM 812 O O . ARG A 1 99 ? 5.867 -2.534 5.346 1.00 94.69 99 ARG A O 1
ATOM 819 N N . TYR A 1 100 ? 4.437 -2.420 7.077 1.00 94.38 100 TYR A N 1
ATOM 820 C CA . TYR A 1 100 ? 4.818 -1.076 7.490 1.00 94.38 100 TYR A CA 1
ATOM 821 C C . TYR A 1 100 ? 4.810 -0.922 9.007 1.00 94.38 100 TYR A C 1
ATOM 823 O O . TYR A 1 100 ? 4.158 -1.678 9.730 1.00 94.38 100 TYR A O 1
ATOM 831 N N . TRP A 1 101 ? 5.499 0.107 9.478 1.00 94.94 101 TRP A N 1
ATOM 832 C CA . TRP A 1 101 ? 5.593 0.531 10.870 1.00 94.94 101 TRP A CA 1
ATOM 833 C C . TRP A 1 101 ? 5.377 2.038 10.958 1.00 94.94 101 TRP A C 1
ATOM 835 O O . TRP A 1 101 ? 5.893 2.810 10.149 1.00 94.94 101 TRP A O 1
ATOM 845 N N . VAL A 1 102 ? 4.582 2.455 11.941 1.00 95.19 102 VAL A N 1
ATOM 846 C CA . VAL A 1 102 ? 4.251 3.862 12.156 1.00 95.19 102 VAL A CA 1
ATOM 847 C C . VAL A 1 102 ? 5.410 4.557 12.863 1.00 95.19 102 VAL A C 1
ATOM 849 O O . VAL A 1 102 ? 5.843 4.136 13.937 1.00 95.19 102 VAL A O 1
ATOM 852 N N . LEU A 1 103 ? 5.914 5.632 12.260 1.00 92.56 103 LEU A N 1
ATOM 853 C CA . LEU A 1 103 ? 7.001 6.421 12.820 1.00 92.56 103 LEU A CA 1
ATOM 854 C C . LEU A 1 103 ? 6.494 7.348 13.922 1.00 92.56 103 LEU A C 1
ATOM 856 O O . LEU A 1 103 ? 5.452 7.984 13.785 1.00 92.56 103 LEU A O 1
ATOM 860 N N . GLY A 1 104 ? 7.268 7.467 15.001 1.00 87.50 104 GLY A N 1
ATOM 861 C CA . GLY A 1 104 ? 6.933 8.351 16.122 1.00 87.50 104 GLY A CA 1
ATOM 862 C C . GLY A 1 104 ? 5.713 7.902 16.933 1.00 87.50 104 GLY A C 1
ATOM 863 O O . GLY A 1 104 ? 5.234 8.660 17.770 1.00 87.50 104 GLY A O 1
ATOM 864 N N . ASP A 1 105 ? 5.214 6.685 16.707 1.00 86.69 105 ASP A N 1
ATOM 865 C CA . ASP A 1 105 ? 4.078 6.128 17.431 1.00 86.69 105 ASP A CA 1
ATOM 866 C C . ASP A 1 105 ? 4.540 5.397 18.705 1.00 86.69 105 ASP A C 1
ATOM 868 O O . ASP A 1 105 ? 5.219 4.369 18.602 1.00 86.69 105 ASP A O 1
ATOM 872 N N . PRO A 1 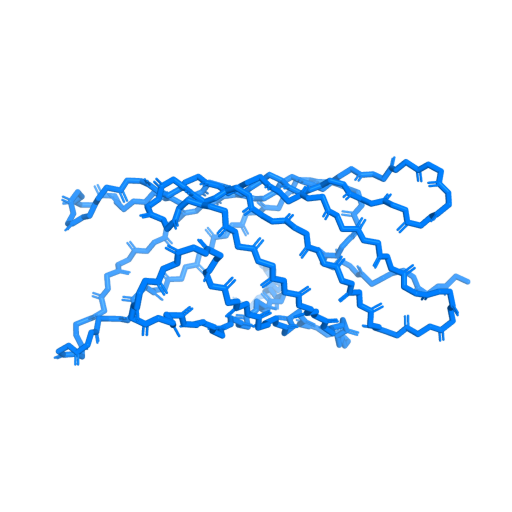106 ? 4.153 5.852 19.913 1.00 84.19 106 PRO A N 1
ATOM 873 C CA . PRO A 1 106 ? 4.554 5.208 21.166 1.00 84.19 106 PRO A CA 1
ATOM 874 C C . PRO A 1 106 ? 4.098 3.748 21.266 1.00 84.19 106 PRO A C 1
ATOM 876 O O . PRO A 1 106 ? 4.751 2.932 21.912 1.00 84.19 106 PRO A O 1
ATOM 879 N N . GLN A 1 107 ? 2.991 3.410 20.598 1.00 87.62 107 GLN A N 1
ATOM 880 C CA . GLN A 1 107 ? 2.436 2.056 20.562 1.00 87.62 107 GLN A CA 1
ATOM 881 C C . GLN A 1 107 ? 3.133 1.143 19.545 1.00 87.62 107 GLN A C 1
ATOM 883 O O . GLN A 1 107 ? 2.812 -0.044 19.487 1.00 87.62 107 GLN A O 1
ATOM 888 N N . ARG A 1 108 ? 4.078 1.674 18.751 1.00 86.19 108 ARG A N 1
ATOM 889 C CA . ARG A 1 108 ? 4.814 0.945 17.708 1.00 86.19 108 ARG A CA 1
ATOM 890 C C . ARG A 1 108 ? 3.882 0.163 16.783 1.00 86.19 108 ARG A C 1
ATOM 892 O O . ARG A 1 108 ? 4.149 -0.993 16.443 1.00 86.19 108 ARG A O 1
ATOM 899 N N . ARG A 1 109 ? 2.756 0.776 16.401 1.00 91.12 109 ARG A N 1
ATOM 900 C CA . ARG A 1 109 ? 1.793 0.142 15.503 1.00 91.12 109 ARG A CA 1
ATOM 901 C C . ARG A 1 109 ? 2.487 -0.231 14.198 1.00 91.12 109 ARG A C 1
ATOM 903 O O . ARG A 1 109 ? 3.277 0.528 13.638 1.00 91.12 109 ARG A O 1
ATOM 910 N N . SER A 1 110 ? 2.153 -1.412 13.710 1.00 91.44 110 SER A N 1
ATOM 911 C CA . SER A 1 110 ? 2.570 -1.924 12.412 1.00 91.44 110 SER A CA 1
ATOM 912 C C . SER A 1 110 ? 1.358 -2.482 11.682 1.00 91.44 110 SER A C 1
ATOM 914 O O . SER A 1 110 ? 0.290 -2.677 12.273 1.00 91.44 110 SER A O 1
ATOM 916 N N . GLY A 1 111 ? 1.509 -2.699 10.386 1.00 87.69 111 GLY A N 1
ATOM 917 C CA . GLY A 1 111 ? 0.474 -3.305 9.573 1.00 87.69 111 GLY A CA 1
ATOM 918 C C . GLY A 1 111 ? 1.052 -4.142 8.453 1.00 87.69 111 GLY A C 1
ATOM 919 O O . GLY A 1 111 ? 2.230 -4.050 8.107 1.00 87.69 111 GLY A O 1
ATOM 920 N N . PHE A 1 112 ? 0.182 -4.980 7.913 1.00 88.75 112 PHE A N 1
ATOM 921 C CA . PHE A 1 112 ? 0.466 -5.885 6.820 1.00 88.75 112 PHE A CA 1
ATOM 922 C C . PHE A 1 112 ? -0.695 -5.814 5.838 1.00 88.75 112 PHE A C 1
ATOM 924 O O . PHE A 1 112 ? -1.857 -5.828 6.245 1.00 88.75 112 PHE A O 1
ATOM 931 N N . GLU A 1 113 ? -0.385 -5.728 4.553 1.00 86.56 113 GLU A N 1
ATOM 932 C CA . GLU A 1 113 ? -1.374 -5.676 3.488 1.00 86.56 113 GLU A CA 1
ATOM 933 C C . GLU A 1 113 ? -0.963 -6.621 2.364 1.00 86.56 113 GLU A C 1
ATOM 935 O O . GLU A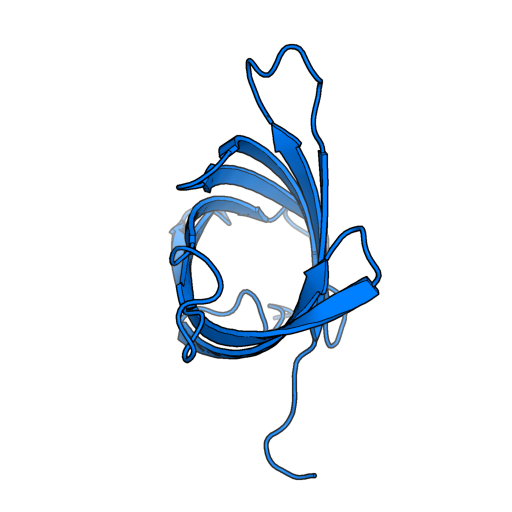 1 113 ? 0.210 -6.732 2.007 1.00 86.56 113 GLU A O 1
ATOM 940 N N . THR A 1 114 ? -1.949 -7.291 1.775 1.00 86.44 114 THR A N 1
ATOM 941 C CA . THR A 1 114 ? -1.776 -7.998 0.510 1.00 86.44 114 THR A CA 1
ATOM 942 C C . THR A 1 114 ? -2.830 -7.522 -0.473 1.00 86.44 114 THR A C 1
ATOM 944 O O . THR A 1 114 ? -4.027 -7.576 -0.189 1.00 86.44 114 THR A O 1
ATOM 947 N N . ARG A 1 115 ? -2.383 -7.039 -1.632 1.00 85.69 115 ARG A N 1
ATOM 948 C CA . ARG A 1 115 ? -3.237 -6.616 -2.742 1.00 85.69 115 ARG A CA 1
ATOM 949 C C . ARG A 1 115 ? -3.102 -7.631 -3.857 1.00 85.69 115 ARG A C 1
ATOM 951 O O . ARG A 1 115 ? -2.002 -7.828 -4.359 1.00 85.69 115 ARG A O 1
ATOM 958 N N . TYR A 1 116 ? -4.212 -8.241 -4.246 1.00 82.06 116 TYR A N 1
ATOM 959 C CA . TYR A 1 116 ? -4.261 -9.176 -5.363 1.00 82.06 116 TYR A CA 1
ATOM 960 C C . TYR A 1 116 ? -4.770 -8.474 -6.615 1.00 82.06 116 TYR A C 1
ATOM 962 O O . TYR A 1 116 ? -5.713 -7.679 -6.552 1.00 82.06 116 TYR A O 1
ATOM 970 N N . GLN A 1 117 ? -4.180 -8.804 -7.758 1.00 77.25 117 GLN A N 1
ATOM 971 C CA . GLN A 1 117 ? -4.786 -8.503 -9.041 1.00 77.25 117 GLN A CA 1
ATOM 972 C C . GLN A 1 117 ? -6.054 -9.342 -9.186 1.00 77.25 117 GLN A C 1
ATOM 974 O O . GLN A 1 117 ? -6.031 -10.565 -9.067 1.00 77.25 117 GLN A O 1
ATOM 979 N N . ARG A 1 118 ? -7.172 -8.682 -9.480 1.00 70.38 118 ARG A N 1
ATOM 980 C CA . ARG A 1 118 ? -8.402 -9.359 -9.876 1.00 70.38 118 ARG A CA 1
ATOM 981 C C . ARG A 1 118 ? -8.608 -9.105 -11.362 1.00 70.38 118 ARG A C 1
ATOM 983 O O . ARG A 1 118 ? -8.870 -7.971 -11.751 1.00 70.38 118 ARG A O 1
ATOM 990 N N . ASN A 1 119 ? -8.461 -10.142 -12.183 1.00 60.91 119 ASN A N 1
ATOM 991 C CA . ASN A 1 119 ? -8.848 -10.060 -13.590 1.00 60.91 119 ASN A CA 1
ATOM 992 C C . ASN A 1 119 ? -10.370 -9.874 -13.666 1.00 60.91 119 ASN A C 1
ATOM 994 O O . ASN A 1 119 ? -11.106 -10.617 -13.022 1.00 60.91 119 ASN A O 1
ATOM 998 N N . GLU A 1 120 ? -10.849 -8.899 -14.444 1.00 53.25 120 GLU A N 1
ATOM 999 C CA . GLU A 1 120 ? -12.290 -8.617 -14.611 1.00 53.25 120 GLU A CA 1
ATOM 1000 C C . GLU A 1 120 ? -13.038 -9.707 -15.427 1.00 53.25 120 GLU A C 1
ATOM 1002 O O . GLU A 1 120 ? -14.208 -9.530 -15.739 1.00 53.25 120 GLU A O 1
ATOM 1007 N N . ASN A 1 121 ? -12.401 -10.852 -15.724 1.00 44.09 121 ASN A N 1
ATOM 1008 C CA . ASN A 1 121 ? -12.937 -11.941 -16.559 1.00 44.09 121 ASN A CA 1
ATOM 1009 C C . ASN A 1 121 ? -13.367 -13.207 -15.778 1.00 44.09 121 ASN A C 1
ATOM 1011 O O . ASN A 1 121 ? -13.337 -14.299 -16.344 1.00 44.09 121 ASN A O 1
ATOM 1015 N N . ILE A 1 122 ? -13.744 -13.093 -14.498 1.00 41.12 122 ILE A N 1
ATOM 1016 C CA . ILE A 1 122 ? -14.372 -14.191 -13.728 1.00 41.12 122 ILE A CA 1
ATOM 1017 C C . ILE A 1 122 ? -15.599 -13.671 -12.986 1.00 41.12 122 ILE A C 1
ATOM 1019 O O . ILE A 1 122 ? -15.443 -12.683 -12.225 1.00 41.12 122 ILE A O 1
#

Sequence (122 aa):
MAHTFLLEAGCWRLRGNWLERNGKLIVVRGGTMVTWSRENWFTMVTRLVFPNREREDISCQYLGRLDTGDQKYTFVLQHSLLGRVEGEGWVARESIVQRYWVLGDPQRRSGFETRYQRNENI

pLDDT: mean 86.95, std 12.4, range [41.12, 96.81]

Secondary structure (DSSP, 8-state):
----GGGSSEEEEEEEEEEPTTS-EEEEEEEEEEEE-STTEEEEEEEEE-TT-SS--EEEEEEEEEPTTSSEEEEEEEETTTEEEEEEEEE-SSEEEEEEEETT-TT--EEEEEEE---TT-

Foldseek 3Di:
DDDAPVQDAAKAKDWDWDADPVRDTFTKTWMKGWDDDPQQKIWIWIWIDRVVPPDDIKIKIKIKGDDPPFQKIWIWMQIPPQGIKTWMWGRDNFKIKIKIWRPPDPVRDIDIDIDGDDDPPD